Protein AF-U1YD48-F1 (afdb_monomer_lite)

pLDDT: mean 86.39, std 10.2, range [58.16, 98.25]

Structure (mmCIF, N/CA/C/O backbone):
data_AF-U1YD48-F1
#
_entry.id   AF-U1YD48-F1
#
loop_
_atom_site.group_PDB
_atom_site.id
_atom_site.type_symbol
_atom_site.label_atom_id
_atom_site.label_alt_id
_atom_site.label_comp_id
_atom_site.label_asym_id
_atom_site.label_entity_id
_atom_site.label_seq_id
_atom_site.pdbx_PDB_ins_code
_atom_site.Cartn_x
_atom_site.Cartn_y
_atom_site.Cartn_z
_atom_site.occupancy
_atom_site.B_iso_or_equiv
_atom_site.auth_seq_id
_atom_site.auth_comp_id
_atom_site.auth_asym_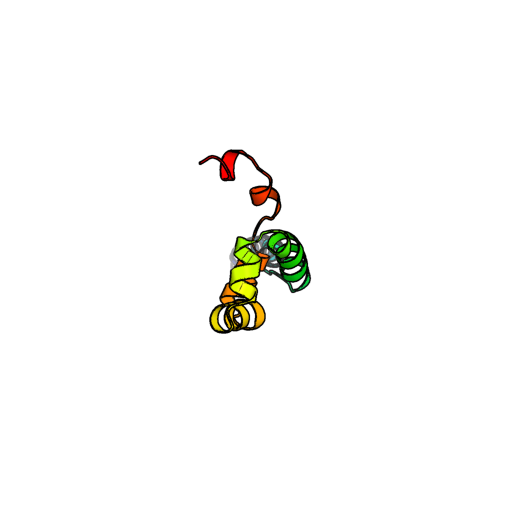id
_atom_site.auth_atom_id
_atom_site.pdbx_PDB_model_num
ATOM 1 N N . MET A 1 1 ? 25.943 1.266 -45.115 1.00 60.16 1 MET A N 1
ATOM 2 C CA . MET A 1 1 ? 24.699 1.705 -44.442 1.00 60.16 1 MET A CA 1
ATOM 3 C C . MET A 1 1 ? 24.044 0.434 -43.958 1.00 60.16 1 MET A C 1
ATOM 5 O O . MET A 1 1 ? 23.352 -0.234 -44.714 1.00 60.16 1 MET A O 1
ATOM 9 N N . ASP A 1 2 ? 24.458 0.008 -42.773 1.00 79.56 2 ASP A N 1
ATOM 10 C CA . ASP A 1 2 ? 24.448 -1.401 -42.403 1.00 79.56 2 ASP A CA 1
ATOM 11 C C . ASP A 1 2 ? 23.042 -1.845 -42.017 1.00 79.56 2 ASP A C 1
ATOM 13 O O . ASP A 1 2 ? 22.387 -1.213 -41.194 1.00 79.56 2 ASP A O 1
ATOM 17 N N . ILE A 1 3 ? 22.581 -2.945 -42.614 1.00 78.56 3 ILE A N 1
ATOM 18 C CA . ILE A 1 3 ? 21.253 -3.544 -42.394 1.00 78.56 3 ILE A CA 1
ATOM 19 C C . ILE A 1 3 ? 20.965 -3.721 -40.891 1.00 7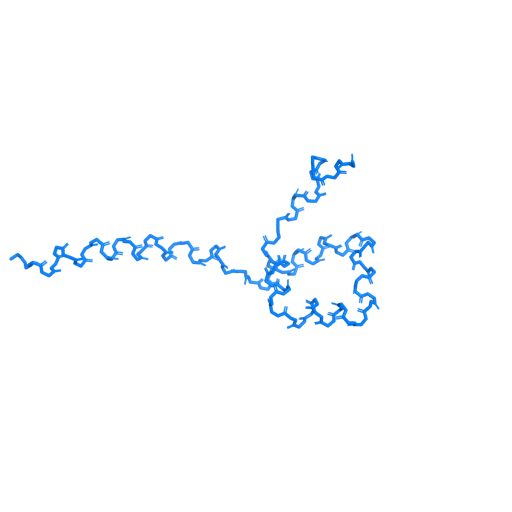8.56 3 ILE A C 1
ATOM 21 O O . ILE A 1 3 ? 19.841 -3.529 -40.439 1.00 78.56 3 ILE A O 1
ATOM 25 N N . ILE A 1 4 ? 22.006 -3.990 -40.098 1.00 79.00 4 ILE A N 1
ATOM 26 C CA . ILE A 1 4 ? 21.954 -4.086 -38.635 1.00 79.00 4 ILE A CA 1
ATOM 27 C C . ILE A 1 4 ? 21.429 -2.791 -37.989 1.00 79.00 4 ILE A C 1
ATOM 29 O O . ILE A 1 4 ? 20.588 -2.849 -37.095 1.00 79.00 4 ILE A O 1
ATOM 33 N N . LEU A 1 5 ? 21.859 -1.618 -38.460 1.00 78.00 5 LEU A N 1
ATOM 34 C CA . LEU A 1 5 ? 21.430 -0.324 -37.921 1.00 78.00 5 LEU A CA 1
ATOM 35 C C . LEU A 1 5 ? 19.929 -0.084 -38.148 1.00 78.00 5 LEU A C 1
ATOM 37 O O . LEU A 1 5 ? 19.257 0.473 -37.281 1.00 78.00 5 LEU A O 1
ATOM 41 N N . TYR A 1 6 ? 19.398 -0.559 -39.280 1.00 83.88 6 TYR A N 1
ATOM 42 C CA . TYR A 1 6 ? 17.980 -0.440 -39.630 1.00 83.88 6 TYR A CA 1
ATOM 43 C C . TYR A 1 6 ? 17.078 -1.263 -38.698 1.00 83.88 6 TYR A C 1
ATOM 45 O O . TYR A 1 6 ? 15.983 -0.822 -38.355 1.00 83.88 6 TYR A O 1
ATOM 53 N N . PHE A 1 7 ? 17.553 -2.423 -38.232 1.00 83.62 7 PHE A N 1
ATOM 54 C CA . PHE A 1 7 ? 16.826 -3.255 -37.269 1.00 83.62 7 PHE A CA 1
ATOM 55 C C . PHE A 1 7 ? 17.003 -2.799 -35.812 1.00 83.62 7 PHE A C 1
ATOM 57 O O . PHE A 1 7 ? 16.084 -2.960 -35.012 1.00 83.62 7 PHE A O 1
ATOM 64 N N . LEU A 1 8 ? 18.141 -2.196 -35.451 1.00 88.19 8 LEU A N 1
ATOM 65 C CA . LEU A 1 8 ? 18.397 -1.737 -34.079 1.00 88.19 8 LEU A CA 1
ATOM 66 C C . LEU A 1 8 ? 17.628 -0.460 -33.709 1.00 88.19 8 LEU A C 1
ATOM 68 O O . LEU A 1 8 ? 17.119 -0.355 -32.594 1.00 88.19 8 LEU A O 1
ATOM 72 N N . LEU A 1 9 ? 17.498 0.492 -34.637 1.00 89.94 9 LEU A N 1
ATOM 73 C CA . LEU A 1 9 ? 16.784 1.759 -34.427 1.00 89.94 9 LEU A CA 1
ATOM 74 C C . LEU A 1 9 ? 15.343 1.606 -33.879 1.00 89.94 9 LEU A C 1
ATOM 76 O O . LEU A 1 9 ? 15.034 2.239 -32.865 1.00 89.94 9 LEU A O 1
ATOM 80 N N . PRO A 1 10 ? 14.459 0.770 -34.462 1.00 89.69 10 PRO A N 1
ATOM 81 C CA . PRO A 1 10 ? 13.102 0.583 -33.945 1.00 89.69 10 PRO A CA 1
ATOM 82 C C . PRO A 1 10 ? 13.076 -0.131 -32.587 1.00 89.69 10 PRO A C 1
ATOM 84 O O . PRO A 1 10 ? 12.271 0.224 -31.728 1.00 89.69 10 PRO A O 1
ATOM 87 N N . ILE A 1 11 ? 13.980 -1.087 -32.349 1.00 89.69 11 ILE A N 1
ATOM 88 C CA . ILE A 1 11 ? 14.086 -1.797 -31.063 1.00 89.69 11 ILE A CA 1
ATOM 89 C C . ILE A 1 11 ? 14.464 -0.822 -29.942 1.00 89.69 11 ILE A C 1
ATOM 91 O O . ILE A 1 11 ? 13.864 -0.848 -28.865 1.00 89.69 11 ILE A O 1
ATOM 95 N N . ILE A 1 12 ? 15.420 0.073 -30.205 1.00 90.81 12 ILE A N 1
ATOM 96 C CA . ILE A 1 12 ? 15.826 1.122 -29.265 1.00 90.81 12 ILE A CA 1
ATOM 97 C C . ILE A 1 12 ? 14.654 2.073 -28.989 1.00 90.81 12 ILE A C 1
ATOM 99 O O . ILE A 1 12 ? 14.371 2.364 -27.829 1.00 90.81 12 ILE A O 1
ATOM 103 N N . LEU A 1 13 ? 13.926 2.506 -30.024 1.00 90.12 13 LEU A N 1
ATOM 104 C CA . LEU A 1 13 ? 12.780 3.410 -29.875 1.00 90.12 13 LEU A CA 1
ATOM 105 C C . LEU A 1 13 ? 11.645 2.802 -29.032 1.00 90.12 13 LEU A C 1
ATOM 107 O O . LEU A 1 13 ? 11.073 3.487 -28.180 1.00 90.12 13 LEU A O 1
ATOM 111 N N . ILE A 1 14 ? 11.337 1.520 -29.247 1.00 87.69 14 ILE A N 1
ATOM 112 C CA . ILE A 1 14 ? 10.341 0.771 -28.466 1.00 87.69 14 ILE A CA 1
ATOM 113 C C . ILE A 1 14 ? 10.804 0.631 -27.014 1.00 87.69 14 ILE A C 1
ATOM 115 O O . ILE A 1 14 ? 10.024 0.859 -26.092 1.00 87.69 14 ILE A O 1
ATOM 119 N N . SER A 1 15 ? 12.080 0.304 -26.805 1.00 86.44 15 SER A N 1
ATOM 120 C CA . SER A 1 15 ? 12.643 0.107 -25.465 1.00 86.44 15 SER A CA 1
ATOM 121 C C . SER A 1 15 ? 12.660 1.405 -24.656 1.00 86.44 15 SER A C 1
ATOM 123 O O . SER A 1 15 ? 12.291 1.398 -23.485 1.00 86.44 15 SER A O 1
ATOM 125 N N . LEU A 1 16 ? 13.022 2.530 -25.284 1.00 87.00 16 LEU A N 1
ATOM 126 C CA . LEU A 1 16 ? 12.978 3.859 -24.667 1.00 87.00 16 LEU A CA 1
ATOM 127 C C . LEU A 1 16 ? 11.545 4.277 -24.324 1.00 87.00 16 LEU A C 1
ATOM 129 O O . LEU A 1 16 ? 11.312 4.765 -23.223 1.00 87.00 16 LEU A O 1
ATOM 133 N N . ASN A 1 17 ? 10.581 4.030 -25.219 1.00 82.31 17 ASN A N 1
ATOM 134 C CA . ASN A 1 17 ? 9.167 4.269 -24.920 1.00 82.31 17 ASN A CA 1
ATOM 135 C C . ASN A 1 17 ? 8.709 3.455 -23.708 1.00 82.31 17 ASN A C 1
ATOM 137 O O . ASN A 1 17 ? 8.111 4.007 -22.791 1.00 82.31 17 ASN A O 1
ATOM 141 N N . LEU A 1 18 ? 9.030 2.160 -23.667 1.00 78.12 18 LEU A N 1
ATOM 142 C CA . LEU A 1 18 ? 8.629 1.283 -22.569 1.00 78.12 18 LEU A CA 1
ATOM 143 C C . LEU A 1 18 ? 9.284 1.689 -21.240 1.00 78.12 18 LEU A C 1
ATOM 145 O O . LEU A 1 18 ? 8.627 1.669 -20.200 1.00 78.12 18 LEU A O 1
ATOM 149 N N . ALA A 1 19 ? 10.551 2.110 -21.276 1.00 78.06 19 ALA A N 1
ATOM 150 C CA . ALA A 1 19 ? 11.302 2.545 -20.102 1.00 78.06 19 ALA A CA 1
ATOM 151 C C . ALA A 1 19 ? 10.682 3.773 -19.413 1.00 78.06 19 ALA A C 1
ATOM 153 O O . ALA A 1 19 ? 10.730 3.858 -18.187 1.00 78.06 19 ALA A O 1
ATOM 154 N N . ILE A 1 20 ? 10.036 4.674 -20.164 1.00 75.69 20 ILE A N 1
ATOM 155 C CA . ILE A 1 20 ? 9.333 5.847 -19.610 1.00 75.69 20 ILE A CA 1
ATOM 156 C C . ILE A 1 20 ? 8.112 5.431 -18.769 1.00 75.69 20 ILE A C 1
ATOM 158 O O . ILE A 1 20 ? 7.747 6.135 -17.830 1.00 75.69 20 ILE A O 1
ATOM 162 N N . TYR A 1 21 ? 7.509 4.268 -19.038 1.00 67.50 21 TYR A N 1
ATOM 163 C CA . TYR A 1 21 ? 6.361 3.758 -18.277 1.00 67.50 21 TYR A CA 1
ATOM 164 C C . TYR A 1 21 ? 6.748 2.933 -17.038 1.00 67.50 21 TYR A C 1
ATOM 166 O O . TYR A 1 21 ? 5.910 2.724 -16.160 1.00 67.50 21 TYR A O 1
ATOM 174 N N . ILE A 1 22 ? 8.004 2.485 -16.918 1.00 66.50 22 ILE A N 1
ATOM 175 C CA . ILE A 1 22 ? 8.478 1.669 -15.782 1.00 66.50 22 ILE A CA 1
ATOM 176 C C . ILE A 1 22 ? 8.317 2.369 -14.418 1.00 66.50 22 ILE A C 1
ATOM 178 O O . ILE A 1 22 ? 7.863 1.699 -13.486 1.00 66.50 22 ILE A O 1
ATOM 182 N N . PRO A 1 23 ? 8.626 3.673 -14.254 1.00 62.72 23 PRO A N 1
ATOM 183 C CA . PRO A 1 23 ? 8.434 4.370 -12.982 1.00 62.72 23 PRO A CA 1
ATOM 184 C C . PRO A 1 23 ? 6.975 4.338 -12.517 1.00 62.72 23 PRO A C 1
ATOM 186 O O . PRO A 1 23 ? 6.715 4.067 -11.354 1.00 62.72 23 PRO A O 1
ATOM 189 N N . PHE A 1 24 ? 6.019 4.483 -13.440 1.00 59.94 24 PHE A N 1
ATOM 190 C CA . PHE A 1 24 ? 4.582 4.440 -13.137 1.00 59.94 24 PHE A CA 1
ATOM 191 C C . PHE A 1 24 ? 4.073 3.043 -12.752 1.00 59.94 24 PHE A C 1
ATOM 193 O O . PHE A 1 24 ? 2.996 2.904 -12.175 1.00 59.94 24 PHE A O 1
ATOM 200 N N . LEU A 1 25 ? 4.827 1.986 -13.065 1.00 63.78 25 LEU A N 1
ATOM 201 C CA . LEU A 1 25 ? 4.524 0.623 -12.620 1.00 63.78 25 LEU A CA 1
ATOM 202 C C . LEU A 1 25 ? 5.110 0.316 -11.240 1.00 63.78 25 LEU A C 1
ATOM 204 O O . LEU A 1 25 ? 4.678 -0.649 -10.593 1.00 63.78 25 LEU A O 1
ATOM 208 N N . LYS A 1 26 ? 6.102 1.099 -10.808 1.00 69.50 26 LYS A N 1
ATOM 209 C CA . LYS A 1 26 ? 6.843 0.877 -9.576 1.00 69.50 26 LYS A CA 1
ATOM 210 C C . LYS A 1 26 ? 6.174 1.645 -8.443 1.00 69.50 26 LYS A C 1
ATOM 212 O O . LYS A 1 26 ? 6.504 2.787 -8.178 1.00 69.50 26 LYS A O 1
ATOM 217 N N . VAL A 1 27 ? 5.255 0.963 -7.769 1.00 78.69 27 VAL A N 1
ATOM 218 C CA . VAL A 1 27 ? 4.781 1.383 -6.448 1.00 78.69 27 VAL A CA 1
ATOM 219 C C . VAL A 1 27 ? 5.965 1.430 -5.495 1.00 78.69 27 VAL A C 1
ATOM 221 O O . VAL A 1 27 ? 6.671 0.422 -5.354 1.00 78.69 27 VAL A O 1
ATOM 224 N N . ASP A 1 28 ? 6.158 2.569 -4.846 1.00 85.56 28 ASP A N 1
ATOM 225 C CA . ASP A 1 28 ? 7.120 2.723 -3.763 1.00 85.56 28 ASP A CA 1
ATOM 226 C C . ASP A 1 28 ? 6.439 2.744 -2.383 1.00 85.56 28 ASP A C 1
ATOM 228 O O . ASP A 1 28 ? 5.223 2.598 -2.239 1.00 85.56 28 ASP A O 1
ATOM 232 N N . GLU A 1 29 ? 7.254 2.849 -1.336 1.00 87.06 29 GLU A N 1
ATOM 233 C CA . GLU A 1 29 ? 6.776 2.872 0.048 1.00 87.06 29 GLU A CA 1
ATOM 234 C C . GLU A 1 29 ? 6.042 4.172 0.412 1.00 87.06 29 GLU A C 1
ATOM 236 O O . GLU A 1 29 ? 5.235 4.179 1.344 1.00 87.06 29 GLU A O 1
ATOM 241 N N . GLU A 1 30 ? 6.263 5.256 -0.333 1.00 89.75 30 GLU A N 1
ATOM 242 C CA . GLU A 1 30 ? 5.561 6.521 -0.131 1.00 89.75 30 GLU A CA 1
ATOM 243 C C . GLU A 1 30 ? 4.116 6.419 -0.634 1.00 89.75 30 GLU A C 1
ATOM 245 O O . GLU A 1 30 ? 3.183 6.790 0.086 1.00 89.75 30 GLU A O 1
ATOM 250 N N . ASP A 1 31 ? 3.907 5.808 -1.804 1.00 90.12 31 ASP A N 1
ATOM 251 C CA . ASP A 1 31 ? 2.578 5.484 -2.331 1.00 90.12 31 ASP A CA 1
ATOM 252 C C . ASP A 1 31 ? 1.796 4.574 -1.372 1.00 90.12 31 ASP A C 1
ATOM 254 O O . ASP A 1 31 ? 0.626 4.830 -1.063 1.00 90.12 31 ASP A O 1
ATOM 258 N N . ILE A 1 32 ? 2.452 3.526 -0.858 1.00 92.62 32 ILE A N 1
ATOM 259 C CA . ILE A 1 32 ? 1.858 2.603 0.118 1.00 92.62 32 ILE A CA 1
ATOM 260 C C . ILE A 1 32 ? 1.488 3.358 1.397 1.00 92.62 32 ILE A C 1
ATOM 262 O O . ILE A 1 32 ? 0.353 3.251 1.864 1.00 92.62 32 ILE A O 1
ATOM 266 N N . GLY A 1 33 ? 2.413 4.142 1.955 1.00 93.06 33 GLY A N 1
ATOM 267 C CA . GLY A 1 33 ? 2.201 4.900 3.187 1.00 93.06 33 GLY A CA 1
ATOM 268 C C . GLY A 1 33 ? 1.072 5.924 3.068 1.00 93.06 33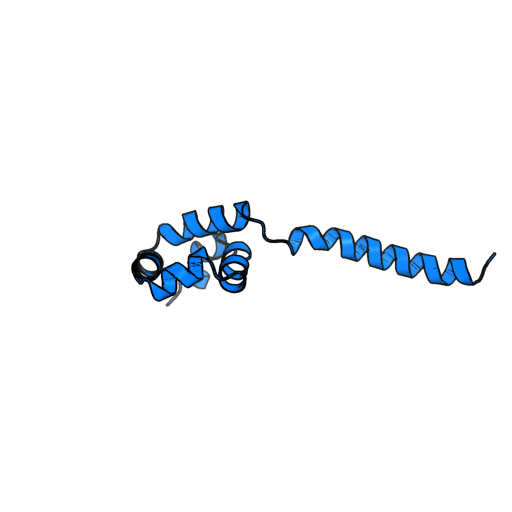 GLY A C 1
ATOM 269 O O . GLY A 1 33 ? 0.209 6.001 3.949 1.00 93.06 33 GLY A O 1
ATOM 270 N N . ARG A 1 34 ? 1.020 6.665 1.954 1.00 92.38 34 ARG A N 1
ATOM 271 C CA . ARG A 1 34 ? -0.072 7.598 1.649 1.00 92.38 34 ARG A CA 1
ATOM 272 C C . ARG A 1 34 ? -1.407 6.863 1.630 1.00 92.38 34 ARG A C 1
ATOM 274 O O . ARG A 1 34 ? -2.324 7.247 2.356 1.00 92.38 34 ARG A O 1
ATOM 281 N N . ASN A 1 35 ? -1.511 5.773 0.877 1.00 93.50 35 ASN A N 1
ATOM 282 C CA . ASN A 1 35 ? -2.764 5.032 0.751 1.00 93.50 35 ASN A CA 1
ATOM 283 C C . ASN A 1 35 ? -3.192 4.372 2.066 1.00 93.50 35 ASN A C 1
ATOM 285 O O . ASN A 1 35 ? -4.369 4.441 2.416 1.00 93.50 35 ASN A O 1
ATOM 289 N N . LEU A 1 36 ? -2.257 3.830 2.851 1.00 94.44 36 LEU A N 1
ATOM 290 C CA . LEU A 1 36 ? -2.534 3.333 4.201 1.00 94.44 36 LEU A CA 1
ATOM 291 C C . LEU A 1 36 ? -3.098 4.434 5.104 1.00 94.44 36 LEU A C 1
ATOM 293 O O . LEU A 1 36 ? -4.068 4.194 5.818 1.00 94.44 36 LEU A O 1
ATOM 297 N N . LYS A 1 37 ? -2.557 5.657 5.042 1.00 93.56 37 LYS A N 1
ATOM 298 C CA . LYS A 1 37 ? -3.079 6.802 5.805 1.00 93.56 37 LYS A CA 1
ATOM 299 C C . LYS A 1 37 ? -4.513 7.161 5.403 1.00 93.56 37 LYS A C 1
ATOM 301 O O . LYS A 1 37 ? -5.305 7.530 6.270 1.00 93.56 37 LYS A O 1
ATOM 306 N N . HIS A 1 38 ? -4.864 7.049 4.120 1.00 92.56 38 HIS A N 1
ATOM 307 C CA . HIS A 1 38 ? -6.245 7.234 3.658 1.00 92.56 38 HIS A CA 1
ATOM 308 C C . HIS A 1 38 ? -7.162 6.099 4.130 1.00 92.56 38 HIS A C 1
ATOM 310 O O . HIS A 1 38 ? -8.223 6.369 4.690 1.00 92.56 38 HIS A O 1
ATOM 316 N N . LEU A 1 39 ? -6.743 4.844 3.959 1.00 92.88 39 LEU A N 1
ATOM 317 C CA . LEU A 1 39 ? -7.512 3.659 4.345 1.00 92.88 39 LEU A CA 1
ATOM 318 C C . LEU A 1 39 ? -7.754 3.587 5.859 1.00 92.88 39 LEU A C 1
ATOM 320 O O . LEU A 1 39 ? -8.852 3.246 6.288 1.00 92.88 39 LEU A O 1
ATOM 324 N N . ASN A 1 40 ? -6.782 3.999 6.677 1.00 93.44 40 ASN A N 1
ATOM 325 C CA . ASN A 1 40 ? -6.886 3.975 8.138 1.00 93.44 40 ASN A CA 1
ATOM 326 C C . ASN A 1 40 ? -7.974 4.904 8.710 1.00 93.44 40 ASN A C 1
ATOM 328 O O . ASN A 1 40 ? -8.306 4.807 9.888 1.00 93.44 40 ASN A O 1
ATOM 332 N N . LYS A 1 41 ? -8.562 5.789 7.894 1.00 92.81 41 LYS A N 1
ATOM 333 C CA . LYS A 1 41 ? -9.721 6.609 8.286 1.00 92.81 41 LYS A CA 1
ATOM 334 C C . LYS A 1 41 ? -11.019 5.800 8.376 1.00 92.81 41 LYS A C 1
ATOM 336 O O . LYS A 1 41 ? -11.973 6.259 8.995 1.00 92.81 41 LYS A O 1
ATOM 341 N N . TYR A 1 42 ? -11.078 4.623 7.751 1.00 91.38 42 TYR A N 1
ATOM 342 C CA . TYR A 1 42 ? -12.301 3.840 7.633 1.00 91.38 42 TYR A CA 1
ATOM 343 C C . TYR A 1 42 ? -12.344 2.689 8.640 1.00 91.38 42 TYR A C 1
ATOM 345 O O . TYR A 1 42 ? -11.424 1.874 8.709 1.00 91.38 42 TYR A O 1
ATOM 353 N N . GLN A 1 43 ? -13.466 2.560 9.356 1.00 94.31 43 GLN A N 1
ATOM 354 C CA . GLN A 1 43 ? -13.650 1.524 10.380 1.00 94.31 43 GLN A CA 1
ATOM 355 C C . GLN A 1 43 ? -13.449 0.104 9.834 1.00 94.31 43 GLN A C 1
ATOM 357 O O . GLN A 1 43 ? -12.843 -0.737 10.490 1.00 94.31 43 GLN A O 1
ATOM 362 N N . TRP A 1 44 ? -13.923 -0.168 8.614 1.00 93.25 44 TRP A N 1
ATOM 363 C CA . TRP A 1 44 ? -13.771 -1.485 7.994 1.00 93.25 44 TRP A CA 1
ATOM 364 C C . TRP A 1 44 ? -12.296 -1.862 7.798 1.00 93.25 44 TRP A C 1
ATOM 366 O O . TRP A 1 44 ? -11.945 -3.028 7.944 1.00 93.25 44 TRP A O 1
ATOM 376 N N . PHE A 1 45 ? -11.423 -0.890 7.519 1.00 94.94 45 PHE A N 1
ATOM 377 C CA . PHE A 1 45 ? -9.993 -1.133 7.350 1.00 94.94 45 PHE A CA 1
ATOM 378 C C . PHE A 1 45 ? -9.290 -1.297 8.697 1.00 94.94 45 PHE A C 1
ATOM 380 O O . PHE A 1 45 ? -8.464 -2.192 8.858 1.00 94.94 45 PHE A O 1
ATOM 387 N N . GLN A 1 46 ? -9.672 -0.496 9.693 1.00 97.38 46 GLN A N 1
ATOM 388 C CA . GLN A 1 46 ? -9.183 -0.657 11.065 1.00 97.38 46 GLN A CA 1
ATOM 389 C C . GLN A 1 46 ? -9.512 -2.048 11.623 1.00 97.38 46 GLN A C 1
ATOM 391 O O . GLN A 1 46 ? -8.674 -2.660 12.277 1.00 97.38 46 GLN A O 1
ATOM 396 N N . ASN A 1 47 ? -10.690 -2.594 11.304 1.00 97.62 47 ASN A N 1
ATOM 397 C CA . ASN A 1 47 ? -11.054 -3.956 11.694 1.00 97.62 47 ASN A CA 1
ATOM 398 C C . ASN A 1 47 ? -10.084 -5.002 11.110 1.00 97.62 47 ASN A C 1
ATOM 400 O O . ASN A 1 47 ? -9.721 -5.939 11.815 1.00 97.62 47 ASN A O 1
ATOM 404 N N . TYR A 1 48 ? -9.603 -4.816 9.874 1.00 96.75 48 TYR A N 1
ATOM 405 C CA . TYR A 1 48 ? -8.563 -5.673 9.290 1.00 96.75 48 TYR A CA 1
ATOM 406 C C . TYR A 1 48 ? -7.189 -5.484 9.947 1.00 96.75 48 TYR A C 1
ATOM 408 O O . TYR A 1 48 ? -6.438 -6.443 10.059 1.00 96.75 48 TYR A O 1
ATOM 416 N N . LEU A 1 49 ? -6.842 -4.281 10.408 1.00 96.38 49 LEU A N 1
ATOM 417 C CA . LEU A 1 49 ? -5.587 -4.055 11.141 1.00 96.38 49 LEU A CA 1
ATOM 418 C C . LEU A 1 49 ? -5.600 -4.643 12.562 1.00 96.38 49 LEU A C 1
ATOM 420 O O . LEU A 1 49 ? -4.544 -4.966 13.109 1.00 96.38 49 LEU A O 1
ATOM 424 N N . ASN A 1 50 ? -6.781 -4.769 13.167 1.00 97.38 50 ASN A N 1
ATOM 425 C CA . ASN A 1 50 ? -6.943 -5.340 14.504 1.00 97.38 50 ASN A CA 1
ATOM 426 C C . ASN A 1 50 ? -6.898 -6.874 14.504 1.00 97.38 50 ASN A C 1
ATOM 428 O O . ASN A 1 50 ? -6.574 -7.475 15.527 1.00 97.38 50 ASN A O 1
ATOM 432 N N . ASP A 1 51 ? -7.188 -7.503 13.368 1.00 98.25 51 ASP A N 1
ATOM 433 C CA . ASP A 1 51 ? -7.016 -8.937 13.170 1.00 98.25 51 ASP A CA 1
ATOM 434 C C . ASP A 1 51 ? -5.556 -9.248 12.814 1.00 98.25 51 ASP A C 1
ATOM 436 O O . ASP A 1 51 ? -5.002 -8.723 11.848 1.00 98.25 51 ASP A O 1
ATOM 440 N N . GLU A 1 52 ? -4.917 -10.110 13.604 1.00 97.25 52 GLU A N 1
ATOM 441 C CA . GLU A 1 52 ? -3.497 -10.436 13.459 1.00 97.25 52 GLU A CA 1
ATOM 442 C C . GLU A 1 52 ? -3.160 -11.008 12.077 1.00 97.25 52 GLU A C 1
ATOM 444 O O . GLU A 1 52 ? -2.183 -10.589 11.456 1.00 97.25 52 GLU A O 1
ATOM 449 N N . LYS A 1 53 ? -3.998 -11.902 11.544 1.00 97.56 53 LYS A N 1
ATOM 450 C CA . LYS A 1 53 ? -3.759 -12.543 10.248 1.00 97.56 53 LYS A CA 1
ATOM 451 C C . LYS A 1 53 ? -3.797 -11.518 9.119 1.00 97.56 53 LYS A C 1
ATOM 453 O O . LYS A 1 53 ? -2.956 -11.555 8.221 1.00 97.56 53 LYS A O 1
ATOM 458 N N . TYR A 1 54 ? -4.772 -10.613 9.138 1.00 97.56 54 TYR A N 1
ATOM 459 C CA . TYR A 1 54 ? -4.880 -9.578 8.111 1.00 97.56 54 TYR A CA 1
ATOM 460 C C . TYR A 1 54 ? -3.819 -8.490 8.274 1.00 97.56 54 TYR A C 1
ATOM 462 O O . TYR A 1 54 ? -3.264 -8.035 7.272 1.00 97.56 54 TYR A O 1
ATOM 470 N N . ARG A 1 55 ? -3.463 -8.128 9.509 1.00 97.50 55 ARG A N 1
ATOM 471 C CA . ARG A 1 55 ? -2.367 -7.197 9.785 1.00 97.50 55 ARG A CA 1
ATOM 472 C C . ARG A 1 55 ? -1.040 -7.701 9.225 1.00 97.50 55 ARG A C 1
ATOM 474 O O . ARG A 1 55 ? -0.363 -6.941 8.537 1.00 97.50 55 ARG A O 1
ATOM 481 N N . GLU A 1 56 ? -0.699 -8.970 9.441 1.00 97.69 56 GLU A N 1
ATOM 482 C CA . GLU A 1 56 ? 0.522 -9.573 8.888 1.00 97.69 56 GLU A CA 1
ATOM 483 C C . GLU A 1 56 ? 0.557 -9.488 7.356 1.00 97.69 56 GLU A C 1
ATOM 485 O O . GLU A 1 56 ? 1.578 -9.143 6.757 1.00 97.69 56 GLU A O 1
ATOM 490 N N . LEU A 1 57 ? -0.585 -9.710 6.698 1.00 97.69 57 LEU A N 1
ATOM 491 C CA . LEU A 1 57 ? -0.695 -9.546 5.250 1.00 97.69 57 LEU A CA 1
ATOM 492 C C . LEU A 1 57 ? -0.497 -8.084 4.822 1.00 97.69 57 LEU A C 1
ATOM 494 O O . LEU A 1 57 ? 0.249 -7.820 3.882 1.00 97.69 57 LEU A O 1
ATOM 498 N N . ILE A 1 58 ? -1.117 -7.129 5.511 1.00 96.38 58 ILE A N 1
ATOM 499 C CA . ILE A 1 58 ? -1.001 -5.699 5.191 1.00 96.38 58 ILE A CA 1
ATOM 500 C C . ILE A 1 58 ? 0.439 -5.197 5.389 1.00 96.38 58 ILE A C 1
ATOM 502 O O . ILE A 1 58 ? 0.932 -4.408 4.581 1.00 96.38 58 ILE A O 1
ATOM 506 N N . ILE A 1 59 ? 1.131 -5.657 6.436 1.00 94.81 59 ILE A N 1
ATOM 507 C CA . ILE A 1 59 ? 2.481 -5.191 6.766 1.00 94.81 59 ILE A CA 1
ATOM 508 C C . ILE A 1 59 ? 3.545 -5.913 5.936 1.00 94.81 59 ILE A C 1
ATOM 510 O O . ILE A 1 59 ? 4.466 -5.253 5.459 1.00 94.81 59 ILE A O 1
ATOM 514 N N . HIS A 1 60 ? 3.439 -7.223 5.723 1.00 95.19 60 HIS A N 1
ATOM 515 C CA . HIS A 1 60 ? 4.562 -8.015 5.209 1.00 95.19 60 HIS A CA 1
ATOM 516 C C . HIS A 1 60 ? 4.322 -8.641 3.836 1.00 95.19 60 HIS A C 1
ATOM 518 O O . HIS A 1 60 ? 5.285 -8.917 3.115 1.00 95.19 60 HIS A O 1
ATOM 524 N N . ASN A 1 61 ? 3.071 -8.852 3.417 1.00 96.00 61 ASN A N 1
ATOM 525 C CA . ASN A 1 61 ? 2.821 -9.474 2.123 1.00 96.00 61 ASN A CA 1
ATOM 526 C C . ASN A 1 61 ? 3.052 -8.471 0.980 1.00 96.00 61 ASN A C 1
ATOM 528 O O . ASN A 1 61 ? 2.312 -7.503 0.801 1.00 96.00 61 ASN A O 1
ATOM 532 N N . LYS A 1 62 ? 4.078 -8.735 0.164 1.00 91.75 62 LYS A N 1
ATOM 533 C CA . LYS A 1 62 ? 4.492 -7.872 -0.953 1.00 91.75 62 LYS A CA 1
ATOM 534 C C . LYS A 1 62 ? 3.371 -7.607 -1.959 1.00 91.75 62 LYS A C 1
ATOM 536 O O . LYS A 1 62 ? 3.282 -6.499 -2.485 1.00 91.75 62 LYS A O 1
ATOM 541 N N . ASP A 1 63 ? 2.528 -8.596 -2.239 1.00 92.75 63 ASP A N 1
ATOM 542 C CA . ASP A 1 63 ? 1.437 -8.437 -3.197 1.00 92.75 63 ASP A CA 1
ATOM 543 C C . ASP A 1 63 ? 0.316 -7.573 -2.634 1.00 92.75 63 ASP A C 1
ATOM 545 O O . ASP A 1 63 ? -0.151 -6.668 -3.325 1.00 92.75 63 ASP A 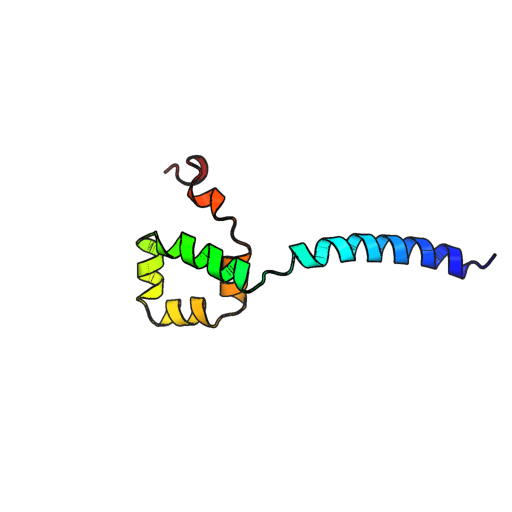O 1
ATOM 549 N N . VAL A 1 64 ? -0.046 -7.777 -1.366 1.00 94.19 64 VAL A N 1
ATOM 550 C CA . VAL A 1 64 ? -1.026 -6.939 -0.664 1.00 94.19 64 VAL A CA 1
ATOM 551 C C . VAL A 1 64 ? -0.541 -5.494 -0.603 1.00 94.19 64 VAL A C 1
ATOM 553 O O . VAL A 1 64 ? -1.257 -4.593 -1.037 1.00 94.19 64 VAL A O 1
ATOM 556 N N . ARG A 1 65 ? 0.706 -5.265 -0.175 1.00 94.12 65 ARG A N 1
ATOM 557 C CA . ARG A 1 65 ? 1.322 -3.928 -0.165 1.00 94.12 65 ARG A CA 1
ATOM 558 C C . ARG A 1 65 ? 1.332 -3.289 -1.550 1.00 94.12 65 ARG A C 1
ATOM 560 O O . ARG A 1 65 ? 0.962 -2.130 -1.696 1.00 94.12 65 ARG A O 1
ATOM 567 N N . ARG A 1 66 ? 1.689 -4.046 -2.592 1.00 91.81 66 ARG A N 1
ATOM 568 C CA . ARG A 1 66 ? 1.678 -3.555 -3.977 1.00 91.81 66 ARG A CA 1
ATOM 569 C C . ARG A 1 66 ? 0.276 -3.142 -4.423 1.00 91.81 66 ARG A C 1
ATOM 571 O O . ARG A 1 66 ? 0.141 -2.112 -5.074 1.00 91.81 66 ARG A O 1
ATOM 578 N N . VAL A 1 67 ? -0.757 -3.917 -4.094 1.00 92.12 67 VAL A N 1
ATOM 579 C CA . VAL A 1 67 ? -2.151 -3.552 -4.398 1.00 92.12 67 VAL A CA 1
ATOM 580 C C . VAL A 1 67 ? -2.552 -2.287 -3.641 1.00 92.12 67 VAL A C 1
ATOM 582 O O . VAL A 1 67 ? -3.132 -1.388 -4.247 1.00 92.12 67 VAL A O 1
ATOM 585 N N . ILE A 1 68 ? -2.178 -2.178 -2.362 1.00 93.31 68 ILE A N 1
ATOM 586 C CA . ILE A 1 68 ? -2.417 -0.982 -1.546 1.00 93.31 68 ILE A CA 1
ATOM 587 C C . ILE A 1 68 ? -1.738 0.243 -2.155 1.00 93.31 68 ILE A C 1
ATOM 589 O O . ILE A 1 68 ? -2.373 1.281 -2.243 1.00 93.31 68 ILE A O 1
ATOM 593 N N . GLY A 1 69 ? -0.495 0.163 -2.627 1.00 91.69 69 GLY A N 1
ATOM 594 C CA . GLY A 1 69 ? 0.161 1.324 -3.236 1.00 91.69 69 GLY A CA 1
ATOM 595 C C . GLY A 1 69 ? -0.345 1.674 -4.643 1.00 91.69 69 GLY A C 1
ATOM 596 O O . GLY A 1 69 ? -0.390 2.845 -4.995 1.00 91.69 69 GLY A O 1
ATOM 597 N N . LYS A 1 70 ? -0.835 0.702 -5.433 1.00 89.88 70 LYS A N 1
ATOM 598 C CA . LYS A 1 70 ? -1.495 0.979 -6.734 1.00 89.88 70 LYS A CA 1
ATOM 599 C C . LYS A 1 70 ? -2.886 1.593 -6.595 1.00 89.88 70 LYS A C 1
ATOM 601 O O . LYS A 1 70 ? -3.483 2.018 -7.586 1.00 89.88 70 LYS A O 1
ATOM 606 N N . PHE A 1 71 ? -3.443 1.551 -5.395 1.00 86.81 71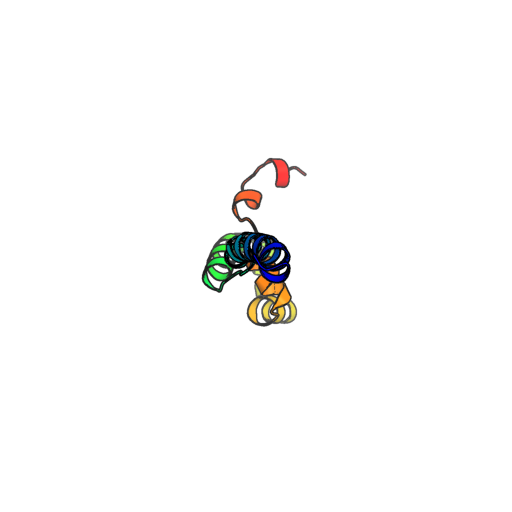 PHE A N 1
ATOM 607 C CA . PHE A 1 71 ? -4.775 2.039 -5.129 1.00 86.81 71 PHE A CA 1
ATOM 608 C C . PHE A 1 71 ? -4.871 3.546 -5.385 1.00 86.81 71 PHE A C 1
ATOM 610 O O . PHE A 1 71 ? -4.040 4.324 -4.930 1.00 86.81 71 PHE A O 1
ATOM 617 N N . ASN A 1 72 ? -5.908 3.968 -6.106 1.00 84.19 72 ASN A N 1
ATOM 618 C CA . ASN A 1 72 ? -6.211 5.385 -6.245 1.00 84.19 72 ASN A CA 1
ATOM 619 C C . ASN A 1 72 ? -7.170 5.785 -5.115 1.00 84.19 72 ASN A C 1
ATOM 621 O O . ASN A 1 72 ? -8.363 5.478 -5.189 1.00 84.19 72 ASN A O 1
ATOM 625 N N . SER A 1 73 ? -6.641 6.464 -4.093 1.00 82.06 73 SER A N 1
ATOM 626 C CA . SER A 1 73 ? -7.399 6.932 -2.927 1.00 82.06 73 SER A CA 1
ATOM 627 C C . SER A 1 73 ? -8.576 7.833 -3.290 1.00 82.06 73 SER A C 1
ATOM 629 O O . SER A 1 73 ? -9.607 7.764 -2.626 1.00 82.06 73 SER A O 1
ATOM 631 N N . ASP A 1 74 ? -8.480 8.597 -4.380 1.00 81.50 74 ASP A N 1
ATOM 632 C CA . ASP A 1 74 ? -9.532 9.517 -4.824 1.00 81.50 74 ASP A CA 1
ATOM 633 C C . ASP A 1 74 ? -10.801 8.765 -5.244 1.00 81.50 74 ASP A C 1
ATOM 635 O O . ASP A 1 74 ? -11.890 9.333 -5.290 1.00 81.50 74 ASP A O 1
ATOM 639 N N . LYS A 1 75 ? -10.690 7.465 -5.556 1.00 82.62 75 LYS A N 1
ATOM 640 C CA . LYS A 1 75 ? -11.859 6.632 -5.856 1.00 82.62 75 LYS A CA 1
ATOM 641 C C . LYS A 1 75 ? -12.714 6.341 -4.623 1.00 82.62 75 LYS A C 1
ATOM 643 O O . LYS A 1 75 ? -13.898 6.091 -4.805 1.00 82.62 75 LYS A O 1
ATOM 648 N N . LEU A 1 76 ? -12.162 6.400 -3.407 1.00 78.69 76 LEU A N 1
ATOM 649 C CA . LEU A 1 76 ? -12.950 6.227 -2.175 1.00 78.69 76 LEU A CA 1
ATOM 650 C C . LEU A 1 76 ? -13.845 7.416 -1.873 1.00 78.69 76 LEU A C 1
ATOM 652 O O . LEU A 1 76 ? -14.826 7.264 -1.160 1.00 78.69 76 LEU A O 1
ATOM 656 N N . GLU A 1 77 ? -13.494 8.595 -2.372 1.00 78.06 77 GLU A N 1
ATOM 657 C CA . GLU A 1 77 ? -14.231 9.831 -2.105 1.00 78.06 77 GLU A CA 1
ATOM 658 C C . GLU A 1 77 ? -15.260 10.123 -3.206 1.00 78.06 77 GLU A C 1
ATOM 660 O O . GLU A 1 77 ? -16.055 11.050 -3.095 1.00 78.06 77 GLU A O 1
ATOM 665 N N . LYS A 1 78 ? -15.279 9.317 -4.274 1.00 83.00 78 LYS A N 1
ATOM 666 C CA . LYS A 1 78 ? -16.247 9.448 -5.362 1.00 83.00 78 LYS A CA 1
ATOM 667 C C . LYS A 1 78 ? -17.540 8.722 -5.026 1.00 83.00 78 LYS A C 1
ATOM 669 O O . LYS A 1 78 ? -17.567 7.495 -4.956 1.00 83.00 78 LYS A O 1
ATOM 674 N N . ASP A 1 79 ? -18.627 9.483 -4.963 1.00 78.81 79 ASP A N 1
ATOM 675 C CA . ASP A 1 79 ? -19.978 8.97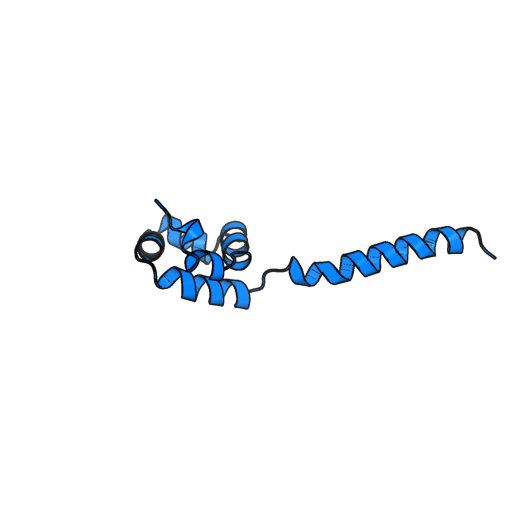2 -4.711 1.00 78.81 79 ASP A CA 1
ATOM 676 C C . ASP A 1 79 ? -20.363 7.815 -5.639 1.00 78.81 79 ASP A C 1
ATOM 678 O O . ASP A 1 79 ? -20.944 6.835 -5.188 1.00 78.81 79 ASP A O 1
ATOM 682 N N . SER A 1 80 ? -19.963 7.859 -6.915 1.00 82.06 80 SER A N 1
ATOM 683 C CA . SER A 1 80 ? -20.270 6.802 -7.890 1.00 82.06 80 SER A CA 1
ATOM 684 C C . SER A 1 80 ? -19.692 5.426 -7.544 1.00 82.06 80 SER A C 1
ATOM 686 O O . SER A 1 80 ? -20.202 4.422 -8.030 1.00 82.06 80 SER A O 1
ATOM 688 N N . TYR A 1 81 ? -18.644 5.364 -6.718 1.00 74.06 81 TYR A N 1
ATOM 689 C CA . TYR A 1 81 ? -18.065 4.112 -6.223 1.00 74.06 81 TYR A CA 1
ATOM 690 C C . TYR A 1 81 ? -18.612 3.705 -4.845 1.00 74.06 81 TYR A C 1
ATOM 692 O O . TYR A 1 81 ? -18.395 2.572 -4.426 1.00 74.06 81 TYR A O 1
ATOM 700 N N . ASN A 1 82 ? -19.328 4.604 -4.163 1.00 72.06 82 ASN A N 1
ATOM 701 C CA . ASN A 1 82 ? -19.943 4.377 -2.852 1.00 72.06 82 ASN A CA 1
ATOM 702 C C . ASN A 1 82 ? -21.474 4.241 -2.915 1.00 72.06 82 ASN A C 1
ATOM 704 O O . ASN A 1 82 ? -22.120 4.061 -1.880 1.00 72.06 82 ASN A O 1
ATOM 708 N N . MET A 1 83 ? -22.066 4.343 -4.107 1.00 68.50 83 MET A N 1
ATOM 709 C CA . MET A 1 83 ? -23.487 4.093 -4.326 1.00 68.50 83 MET A CA 1
ATOM 710 C C . MET A 1 83 ? -23.810 2.625 -4.009 1.00 68.50 83 MET A C 1
ATOM 712 O O . MET A 1 83 ? -23.190 1.715 -4.557 1.00 68.50 83 MET A O 1
ATOM 716 N N . LYS A 1 84 ? -24.750 2.432 -3.077 1.00 58.16 84 LYS A N 1
ATOM 717 C CA . LYS A 1 84 ? -25.279 1.132 -2.643 1.00 58.16 84 LYS A CA 1
ATOM 718 C C . LYS A 1 84 ? -26.233 0.528 -3.662 1.00 58.16 84 LYS A C 1
ATOM 720 O O . LYS A 1 84 ? -27.042 1.300 -4.221 1.00 58.16 84 LYS A O 1
#

Organism: NCBI:txid649747

Sequence (84 aa):
MDIILYFLLPIILISLNLAIYIPFLKVDEEDIGRNLKHLNKYQWFQNYLNDEKYRELIIHNKDVRRVIGKFNSDKLEKDSYNMK

Secondary structure (DSSP, 8-state):
--HHHHHHHHHHHHHHHHHHHHHHH---HHHHHHHHHHHTTSHHHHHHHHSHHHHHHHHH-HHHHHHHHH--GGGSS-HHHH--

Foldseek 3Di:
DDPVVVVVVVVVVVVVVVVVCVVVLDQDPVLLVVLCVLLVVDPVSVVLCVDPVSVCCSPPPPVNSSVSSNDDSVLVVDVVNVPD

Radius of gyration: 20.24 Å; chains: 1; bounding box: 50×22×59 Å